Protein AF-A0A924BK63-F1 (afdb_monomer_lite)

Sequence (70 aa):
AAVLNDWLKDRQWLIGDHISYADFRVATLMPFARQALLPVDDYPGLQRHAAQLDALPHWRDPFHGLTAPD

Foldseek 3Di:
DVVQLVCLPPALENDPNDHDPVLLVLLVCVVCCVVVVNPCVVRVSSVNSNVVQCVDPCSVPVCVPPDDDD

pLDDT: mean 93.5, std 3.56, range [79.38, 97.56]

Secondary structure (DSSP, 8-state):
-HHHHHHTTT-SSSSTTS--HHHHHHHTTHHHHTTTT--GGG-HHHHHHHHHHHTSHHHHSTTTTPPPP-

Structure (mmCIF, N/CA/C/O backbone):
data_AF-A0A924BK63-F1
#
_entry.id   AF-A0A924BK63-F1
#
loop_
_atom_site.group_PDB
_atom_site.id
_atom_site.type_symbol
_atom_site.label_atom_id
_atom_site.label_alt_id
_atom_site.label_comp_id
_atom_site.label_asym_id
_atom_site.label_entity_id
_atom_site.label_seq_id
_atom_site.pdbx_PDB_ins_code
_atom_site.Cartn_x
_atom_site.Cartn_y
_atom_site.Cartn_z
_atom_site.occupancy
_atom_site.B_iso_or_equiv
_atom_site.auth_seq_id
_atom_site.auth_comp_id
_atom_site.auth_asym_id
_atom_site.auth_atom_id
_atom_site.pdbx_PDB_model_num
ATOM 1 N N . ALA A 1 1 ? -0.401 1.490 11.209 1.00 79.38 1 ALA A N 1
ATOM 2 C CA . ALA A 1 1 ? -1.057 0.656 10.181 1.00 79.38 1 ALA A CA 1
ATOM 3 C C . ALA A 1 1 ? -2.445 0.156 10.600 1.00 79.38 1 ALA A C 1
ATOM 5 O O . ALA A 1 1 ? -3.296 0.096 9.727 1.00 79.38 1 ALA A O 1
ATOM 6 N N . ALA A 1 2 ? -2.726 -0.099 11.888 1.00 90.69 2 ALA A N 1
ATOM 7 C CA . ALA A 1 2 ? -4.047 -0.556 12.358 1.00 90.69 2 ALA A CA 1
ATOM 8 C C . ALA A 1 2 ? -5.250 0.253 11.819 1.00 90.69 2 ALA A C 1
ATOM 10 O O . ALA A 1 2 ? -6.144 -0.327 11.223 1.00 90.69 2 ALA A O 1
ATOM 11 N N . VAL A 1 3 ? -5.220 1.591 11.902 1.00 94.50 3 VAL A N 1
ATOM 12 C CA . VAL A 1 3 ? -6.305 2.451 11.372 1.00 94.50 3 VAL A CA 1
ATOM 13 C C . VAL A 1 3 ? -6.572 2.207 9.881 1.00 94.50 3 VAL A C 1
ATOM 15 O O . VAL A 1 3 ? -7.717 2.079 9.465 1.00 94.50 3 VAL A O 1
ATOM 18 N N . LEU A 1 4 ? -5.511 2.130 9.075 1.00 92.88 4 LEU A N 1
ATOM 19 C CA . LEU A 1 4 ? -5.606 1.888 7.635 1.00 92.88 4 LEU A CA 1
ATOM 20 C C . LEU A 1 4 ? -6.085 0.462 7.328 1.00 92.88 4 LEU A C 1
ATOM 22 O O . LEU A 1 4 ? -6.901 0.267 6.435 1.00 92.88 4 LEU A O 1
ATOM 26 N N . ASN A 1 5 ? -5.592 -0.524 8.077 1.00 94.81 5 ASN A N 1
ATOM 27 C CA . ASN A 1 5 ? -6.019 -1.914 7.963 1.00 94.81 5 ASN A CA 1
ATOM 28 C C . ASN A 1 5 ? -7.521 -2.063 8.223 1.00 94.81 5 ASN A C 1
ATOM 30 O O . ASN A 1 5 ? -8.221 -2.683 7.427 1.00 94.81 5 ASN A O 1
ATOM 34 N N . ASP A 1 6 ? -8.006 -1.459 9.306 1.00 95.12 6 ASP A N 1
ATOM 35 C CA . ASP A 1 6 ? -9.414 -1.521 9.691 1.00 95.12 6 ASP A CA 1
ATOM 36 C C . ASP A 1 6 ? -10.284 -0.755 8.692 1.00 95.12 6 ASP A C 1
ATOM 38 O O . ASP A 1 6 ? -11.345 -1.237 8.303 1.00 95.12 6 ASP A O 1
ATOM 42 N N . TRP A 1 7 ? -9.798 0.385 8.189 1.00 95.38 7 TRP A N 1
ATOM 43 C CA . TRP A 1 7 ? -10.457 1.127 7.112 1.00 95.38 7 TRP A CA 1
ATOM 44 C C . TRP A 1 7 ? -10.634 0.288 5.838 1.00 95.38 7 TRP A C 1
ATOM 46 O O . TRP A 1 7 ? -11.673 0.361 5.182 1.00 95.38 7 TRP A O 1
ATOM 56 N N . LEU A 1 8 ? -9.637 -0.532 5.499 1.00 95.25 8 LEU A N 1
ATOM 57 C CA . LEU A 1 8 ? -9.633 -1.407 4.324 1.00 95.25 8 LEU A CA 1
ATOM 58 C C . LEU A 1 8 ? -10.379 -2.732 4.528 1.00 95.25 8 LEU A C 1
ATOM 60 O O . LEU A 1 8 ? -10.492 -3.502 3.571 1.00 95.25 8 LEU A O 1
ATOM 64 N N . LYS A 1 9 ? -10.875 -3.030 5.734 1.00 92.19 9 LYS A N 1
ATOM 65 C CA . LYS A 1 9 ? -11.545 -4.304 6.033 1.00 92.19 9 LYS A CA 1
ATOM 66 C C . LYS A 1 9 ? -12.774 -4.529 5.151 1.00 92.19 9 LYS A C 1
ATOM 68 O O . LYS A 1 9 ? -12.919 -5.601 4.574 1.00 92.19 9 LYS A O 1
ATOM 73 N N . ASP A 1 10 ? -13.591 -3.491 4.999 1.00 91.62 10 ASP A N 1
ATOM 74 C CA . ASP A 1 10 ? -14.875 -3.550 4.291 1.00 91.62 10 ASP A CA 1
ATOM 75 C C . ASP A 1 10 ? -14.873 -2.707 3.001 1.00 91.62 10 ASP A C 1
ATOM 77 O O . ASP A 1 10 ? -15.924 -2.378 2.455 1.00 91.62 10 ASP A O 1
ATOM 81 N N . ARG A 1 11 ? -13.686 -2.314 2.512 1.00 95.94 11 ARG A N 1
ATOM 82 C CA . ARG A 1 11 ? -13.531 -1.421 1.354 1.00 95.94 11 ARG A CA 1
ATOM 83 C C . ARG A 1 11 ? -12.563 -1.983 0.337 1.00 95.94 11 ARG A C 1
ATOM 85 O O . ARG A 1 11 ? -11.441 -2.351 0.669 1.00 95.94 11 ARG A O 1
ATOM 92 N N . GLN A 1 12 ? -12.962 -1.985 -0.929 1.00 96.25 12 GLN A N 1
ATOM 93 C CA . GLN A 1 12 ? -12.092 -2.446 -2.005 1.00 96.25 12 GLN A CA 1
ATOM 94 C C . GLN A 1 12 ? -10.909 -1.494 -2.249 1.00 96.25 12 GLN A C 1
ATOM 96 O O . GLN A 1 12 ? -9.793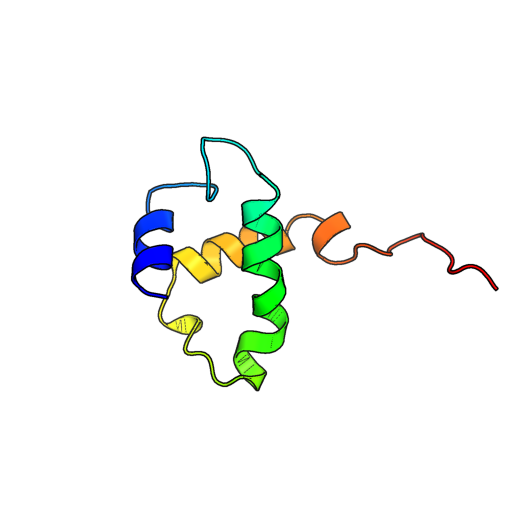 -1.975 -2.457 1.00 96.25 12 GLN A O 1
ATOM 101 N N . TRP A 1 13 ? -11.157 -0.183 -2.183 1.00 97.38 13 TRP A N 1
ATOM 102 C CA . TRP A 1 13 ? -10.206 0.906 -2.428 1.00 97.38 13 TRP A CA 1
ATOM 103 C C . TRP A 1 13 ? -10.249 1.928 -1.288 1.00 97.38 13 TRP A C 1
ATOM 105 O O . TRP A 1 13 ? -11.166 1.918 -0.464 1.00 97.38 13 TRP A O 1
ATOM 115 N N . LEU A 1 14 ? -9.254 2.812 -1.215 1.00 96.38 14 LEU A N 1
ATOM 116 C CA . LEU A 1 14 ? -9.134 3.760 -0.103 1.00 96.38 14 LEU A CA 1
ATOM 117 C C . LEU A 1 14 ? -10.248 4.804 -0.058 1.00 96.38 14 LEU A C 1
ATOM 119 O O . LEU A 1 14 ? -10.658 5.201 1.036 1.00 96.38 14 LEU A O 1
ATOM 123 N N . ILE A 1 15 ? -10.712 5.265 -1.220 1.00 96.31 15 ILE A N 1
ATOM 124 C CA . ILE A 1 15 ? -11.685 6.352 -1.345 1.00 96.31 15 ILE A CA 1
ATOM 125 C C . ILE A 1 15 ? -12.773 5.937 -2.335 1.00 96.31 15 ILE A C 1
ATOM 127 O O . ILE A 1 15 ? -12.484 5.665 -3.496 1.00 96.31 15 ILE A O 1
ATOM 131 N N . GLY A 1 16 ? -14.030 5.952 -1.885 1.00 93.88 16 GLY A N 1
ATOM 132 C CA . GLY A 1 16 ? -15.173 5.552 -2.710 1.00 93.88 16 GLY A CA 1
ATOM 133 C C . GLY A 1 16 ? -15.072 4.102 -3.195 1.00 93.88 16 GLY A C 1
ATOM 134 O O . GLY A 1 16 ? -14.484 3.256 -2.519 1.00 93.88 16 GLY A O 1
ATOM 135 N N . ASP A 1 17 ? -15.638 3.844 -4.375 1.00 95.50 17 ASP A N 1
ATOM 136 C CA . ASP A 1 17 ? -15.785 2.492 -4.936 1.00 95.50 17 ASP A CA 1
ATOM 137 C C . ASP A 1 17 ? -14.829 2.213 -6.112 1.00 95.50 17 ASP A C 1
ATOM 139 O O . ASP A 1 17 ? -14.872 1.149 -6.730 1.00 95.50 17 ASP A O 1
ATOM 143 N N . HIS A 1 18 ? -13.932 3.154 -6.424 1.00 96.06 18 HIS A N 1
ATOM 144 C CA . HIS A 1 18 ? -13.008 3.063 -7.554 1.00 96.06 18 HIS A CA 1
ATOM 145 C C . HIS A 1 18 ? -11.558 3.271 -7.121 1.00 96.06 18 HIS A C 1
ATOM 147 O O . HIS A 1 18 ? -11.277 4.002 -6.173 1.00 96.06 18 HIS A O 1
ATOM 153 N N . ILE A 1 19 ? -10.636 2.653 -7.864 1.00 97.06 19 ILE A N 1
ATOM 154 C CA . ILE A 1 19 ? -9.203 2.888 -7.695 1.00 97.06 19 ILE A CA 1
ATOM 155 C C . ILE A 1 19 ? -8.884 4.368 -7.920 1.00 97.06 19 ILE A C 1
ATOM 157 O O . ILE A 1 19 ? -9.377 4.995 -8.860 1.00 97.06 19 ILE A O 1
ATOM 161 N N . SER A 1 20 ? -8.039 4.923 -7.059 1.00 97.00 20 SER A N 1
ATOM 162 C CA . SER A 1 20 ? -7.655 6.328 -7.091 1.00 97.00 20 SER A CA 1
ATOM 163 C C . SER A 1 20 ? -6.152 6.502 -6.889 1.00 97.00 20 SER A C 1
ATOM 165 O O . SER A 1 20 ? -5.430 5.578 -6.515 1.00 97.00 20 SER A O 1
ATOM 167 N N . TYR A 1 21 ? -5.667 7.732 -7.067 1.00 96.31 21 TYR A N 1
ATOM 168 C CA . TYR A 1 21 ? -4.282 8.083 -6.746 1.00 96.31 21 TYR A CA 1
ATOM 169 C C . TYR A 1 21 ? -3.885 7.730 -5.298 1.00 96.31 21 TYR A C 1
ATOM 171 O O . TYR A 1 21 ? -2.727 7.391 -5.047 1.00 96.31 21 TYR A O 1
ATOM 179 N N . ALA A 1 22 ? -4.831 7.764 -4.350 1.00 96.94 22 ALA A N 1
ATOM 180 C CA . ALA A 1 22 ? -4.557 7.410 -2.960 1.00 96.94 22 ALA A CA 1
ATOM 181 C C . ALA A 1 22 ? -4.056 5.963 -2.830 1.00 96.94 22 ALA A C 1
ATOM 183 O O . ALA A 1 22 ? -3.133 5.708 -2.055 1.00 96.94 22 ALA A O 1
ATOM 184 N N . ASP A 1 23 ? -4.623 5.037 -3.609 1.00 97.56 23 ASP A N 1
ATOM 185 C CA . ASP A 1 23 ? -4.281 3.613 -3.580 1.00 97.56 23 ASP A CA 1
ATOM 186 C C . ASP A 1 23 ? -2.836 3.393 -4.015 1.00 97.56 23 ASP A C 1
ATOM 188 O O . ASP A 1 23 ? -2.042 2.806 -3.278 1.00 97.56 23 ASP A O 1
ATOM 192 N N . PHE A 1 24 ? -2.464 3.974 -5.155 1.00 96.31 24 PHE A N 1
ATOM 193 C CA . PHE A 1 24 ? -1.091 3.938 -5.645 1.00 96.31 24 PHE A CA 1
ATOM 194 C C . PHE A 1 24 ? -0.125 4.565 -4.642 1.00 96.31 24 PHE A C 1
ATOM 196 O O . PHE A 1 24 ? 0.897 3.967 -4.310 1.00 96.31 24 PHE A O 1
ATOM 203 N N . ARG A 1 25 ? -0.459 5.744 -4.095 1.00 94.88 25 ARG A N 1
ATOM 204 C CA . ARG A 1 25 ? 0.412 6.441 -3.142 1.00 94.88 25 ARG A CA 1
ATOM 205 C C . ARG A 1 25 ? 0.686 5.599 -1.899 1.00 94.88 25 ARG A C 1
ATOM 207 O O . ARG A 1 25 ? 1.835 5.537 -1.471 1.00 94.88 25 ARG A O 1
ATOM 214 N N . VAL A 1 26 ? -0.328 4.949 -1.336 1.00 94.00 26 VAL A N 1
ATOM 215 C CA . VAL A 1 26 ? -0.151 4.066 -0.175 1.00 94.00 26 VAL A CA 1
ATOM 216 C C . VAL A 1 26 ? 0.671 2.832 -0.540 1.00 94.00 26 VAL A C 1
ATOM 218 O O . VAL A 1 26 ? 1.584 2.484 0.202 1.00 94.00 26 VAL A O 1
ATOM 221 N N . ALA A 1 27 ? 0.424 2.204 -1.689 1.00 95.06 27 ALA A N 1
ATOM 222 C CA . ALA A 1 27 ? 1.128 0.980 -2.065 1.00 95.06 27 ALA A CA 1
ATOM 223 C C . ALA A 1 27 ? 2.605 1.181 -2.429 1.00 95.06 27 ALA A C 1
ATOM 225 O O . ALA A 1 27 ? 3.379 0.236 -2.299 1.00 95.06 27 ALA A O 1
ATOM 226 N N . THR A 1 28 ? 3.037 2.395 -2.804 1.00 93.19 28 THR A N 1
ATOM 227 C CA . THR A 1 28 ? 4.460 2.663 -3.117 1.00 93.19 28 THR A CA 1
ATOM 228 C C . THR A 1 28 ? 5.437 2.287 -1.995 1.00 93.19 28 THR A C 1
ATOM 230 O O . THR A 1 28 ? 6.609 2.048 -2.272 1.00 93.19 28 THR A O 1
ATOM 233 N N . LEU A 1 29 ? 4.986 2.215 -0.736 1.00 89.31 29 LEU A N 1
ATOM 234 C CA . LEU A 1 29 ? 5.838 1.825 0.392 1.00 89.31 29 LEU A CA 1
ATOM 235 C C . LEU A 1 29 ? 6.052 0.307 0.499 1.00 89.31 29 LEU A C 1
ATOM 237 O O . LEU A 1 29 ? 7.030 -0.131 1.105 1.00 89.31 29 LEU A O 1
ATOM 241 N N . MET A 1 30 ? 5.144 -0.499 -0.061 1.00 92.25 30 MET A N 1
ATOM 242 C CA . MET A 1 30 ? 5.081 -1.946 0.173 1.00 92.25 30 MET A CA 1
ATOM 243 C C . MET A 1 30 ? 6.330 -2.709 -0.282 1.00 92.25 30 MET A C 1
ATOM 245 O O . MET A 1 30 ? 6.807 -3.533 0.502 1.00 92.25 30 MET A O 1
ATOM 249 N N . PRO A 1 31 ? 6.947 -2.407 -1.444 1.00 91.75 31 PRO A N 1
ATOM 250 C CA . PRO A 1 31 ? 8.191 -3.063 -1.854 1.00 91.75 31 PRO A CA 1
ATOM 251 C C . PRO A 1 31 ? 9.338 -2.907 -0.844 1.00 91.75 31 PRO A C 1
ATOM 253 O O . PRO A 1 31 ? 10.217 -3.763 -0.755 1.00 91.75 31 PRO A O 1
ATOM 256 N N . PHE A 1 32 ? 9.322 -1.835 -0.047 1.00 92.75 32 PHE A N 1
ATOM 257 C CA . PHE A 1 32 ? 10.365 -1.520 0.930 1.00 92.75 32 PHE A CA 1
ATOM 258 C C . PHE A 1 32 ? 10.020 -1.976 2.351 1.00 92.75 32 PHE A C 1
ATOM 260 O O . PHE A 1 32 ? 10.891 -1.974 3.220 1.00 92.75 32 PHE A O 1
ATOM 267 N N . ALA A 1 33 ? 8.775 -2.390 2.608 1.00 93.12 33 ALA A N 1
ATOM 268 C CA . ALA A 1 33 ? 8.264 -2.625 3.957 1.00 93.12 33 ALA A CA 1
ATOM 269 C C . ALA A 1 33 ? 9.085 -3.657 4.744 1.00 93.12 33 ALA A C 1
ATOM 271 O O . ALA A 1 33 ? 9.416 -3.423 5.906 1.00 93.12 33 ALA A O 1
ATOM 272 N N . ARG A 1 34 ? 9.487 -4.756 4.092 1.00 90.94 34 ARG A N 1
ATOM 273 C CA . ARG A 1 34 ? 10.323 -5.796 4.709 1.00 90.94 34 ARG A CA 1
ATOM 274 C C . ARG A 1 34 ? 11.709 -5.276 5.091 1.00 90.94 34 ARG A C 1
ATOM 276 O O . ARG A 1 34 ? 12.182 -5.549 6.188 1.00 90.94 34 ARG A O 1
ATOM 283 N N . GLN A 1 35 ? 12.363 -4.539 4.193 1.00 95.50 35 GLN A N 1
ATOM 284 C CA . GLN A 1 35 ? 13.695 -3.970 4.443 1.00 95.50 35 GLN A CA 1
ATOM 285 C C . GLN A 1 35 ? 13.647 -2.884 5.524 1.00 95.50 35 GLN A C 1
ATOM 287 O O . GLN A 1 35 ? 14.580 -2.750 6.308 1.00 95.50 35 GLN A O 1
ATOM 292 N N . ALA A 1 36 ? 12.534 -2.154 5.595 1.00 95.12 36 ALA A N 1
ATOM 293 C CA . ALA A 1 36 ? 12.260 -1.148 6.610 1.00 95.12 36 ALA A CA 1
ATOM 294 C C . ALA A 1 36 ? 11.753 -1.729 7.947 1.00 95.12 36 ALA A C 1
ATOM 296 O O . ALA A 1 36 ? 11.411 -0.957 8.840 1.00 95.12 36 ALA A O 1
ATOM 297 N N . LEU A 1 37 ? 11.696 -3.061 8.096 1.00 95.00 37 LEU A N 1
ATOM 298 C CA . LEU A 1 37 ? 11.207 -3.756 9.297 1.00 95.00 37 LEU A CA 1
ATOM 299 C C . LEU A 1 37 ? 9.795 -3.320 9.724 1.00 95.00 37 LEU A C 1
ATOM 301 O O . LEU A 1 37 ? 9.460 -3.314 10.909 1.00 95.00 37 LEU A O 1
ATOM 305 N N . LEU A 1 38 ? 8.957 -2.939 8.758 1.00 92.62 38 LEU A N 1
ATOM 306 C CA . LEU A 1 38 ? 7.568 -2.598 9.028 1.00 92.62 38 LEU A CA 1
ATOM 307 C C . LEU A 1 38 ? 6.765 -3.888 9.255 1.00 92.62 38 LEU A C 1
ATOM 309 O O . LEU A 1 38 ? 6.873 -4.807 8.441 1.00 92.62 38 LEU A O 1
ATOM 313 N N . PRO A 1 39 ? 5.914 -3.960 10.295 1.00 93.38 39 PRO A N 1
ATOM 314 C CA . P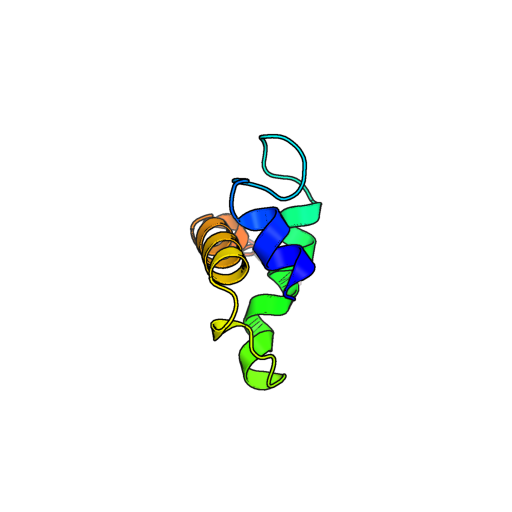RO A 1 39 ? 5.129 -5.154 10.613 1.00 93.38 39 PRO A CA 1
ATOM 315 C C . PRO A 1 39 ? 3.904 -5.291 9.693 1.00 93.38 39 PRO A C 1
ATOM 317 O O . PRO A 1 39 ? 2.773 -5.396 10.149 1.00 93.38 39 PRO A O 1
ATOM 320 N N . VAL A 1 40 ? 4.092 -5.215 8.372 1.00 91.25 40 VAL A N 1
ATOM 321 C CA . VAL A 1 40 ? 2.987 -5.215 7.394 1.00 91.25 40 VAL A CA 1
ATOM 322 C C . VAL A 1 40 ? 2.233 -6.543 7.330 1.00 91.25 40 VAL A C 1
ATOM 324 O O . VAL A 1 40 ? 1.081 -6.562 6.903 1.00 91.25 40 VAL A O 1
ATOM 327 N N . ASP A 1 41 ? 2.853 -7.640 7.760 1.00 92.19 41 ASP A N 1
ATOM 328 C CA . ASP A 1 41 ? 2.250 -8.978 7.762 1.00 92.19 41 ASP A CA 1
ATOM 329 C C . ASP A 1 41 ? 1.142 -9.122 8.822 1.00 92.19 41 ASP A 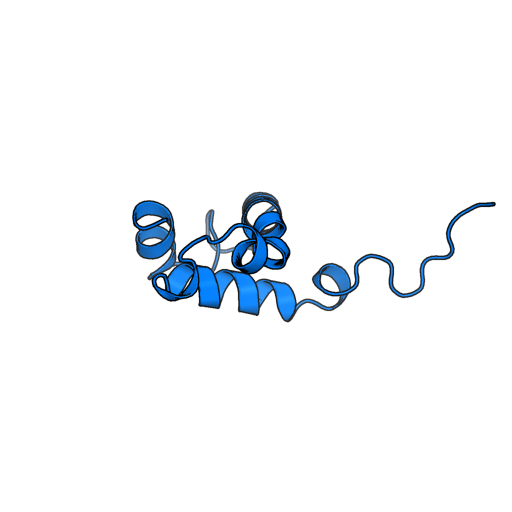C 1
ATOM 331 O O . ASP A 1 41 ? 0.229 -9.927 8.650 1.00 92.19 41 ASP A O 1
ATOM 335 N N . ASP A 1 42 ? 1.139 -8.264 9.848 1.00 95.50 42 ASP A N 1
ATOM 336 C CA . ASP A 1 42 ? 0.099 -8.226 10.887 1.00 95.50 42 ASP A CA 1
ATOM 337 C C . ASP A 1 42 ? -1.200 -7.537 10.413 1.00 95.50 42 ASP A C 1
ATOM 339 O O . ASP A 1 42 ? -2.184 -7.457 11.152 1.00 95.50 42 ASP A O 1
ATOM 343 N N . TYR A 1 43 ? -1.222 -7.011 9.181 1.00 95.38 43 TYR A N 1
ATOM 344 C CA . TYR A 1 43 ? -2.302 -6.174 8.653 1.00 95.38 43 TYR A CA 1
ATOM 345 C C . TYR A 1 43 ? -2.890 -6.752 7.353 1.00 95.38 43 TYR A C 1
ATOM 347 O O . TYR A 1 43 ? -2.546 -6.304 6.253 1.00 95.38 43 TYR A O 1
ATOM 355 N N . PRO A 1 44 ? -3.814 -7.728 7.437 1.00 94.19 44 PRO A N 1
ATOM 356 C CA . PRO A 1 44 ? -4.340 -8.437 6.267 1.00 94.19 44 PRO A CA 1
ATOM 357 C C . PRO A 1 44 ? -5.091 -7.538 5.271 1.00 94.19 44 PRO A C 1
ATOM 359 O O . PRO A 1 44 ? -5.060 -7.796 4.070 1.00 94.19 44 PRO A O 1
ATOM 362 N N . GLY A 1 45 ? -5.734 -6.460 5.732 1.00 94.88 45 GLY A N 1
ATOM 363 C CA . GLY A 1 45 ? -6.384 -5.479 4.857 1.00 94.88 45 GLY A CA 1
ATOM 364 C C . GLY A 1 45 ? -5.375 -4.715 3.998 1.00 94.88 45 GLY A C 1
ATOM 365 O O . GLY A 1 45 ? -5.627 -4.477 2.817 1.00 94.88 45 GLY A O 1
ATOM 366 N N . LEU A 1 46 ? -4.206 -4.402 4.567 1.00 93.50 46 LEU A N 1
ATOM 367 C CA . LEU A 1 46 ? -3.106 -3.762 3.845 1.00 93.50 46 LEU A CA 1
ATOM 368 C C . LEU A 1 46 ? -2.452 -4.728 2.847 1.00 93.50 46 LEU A C 1
ATOM 370 O O . LEU A 1 46 ? -2.208 -4.347 1.707 1.00 93.50 46 LEU A O 1
ATOM 374 N N . GLN A 1 47 ? -2.235 -5.985 3.245 1.00 94.31 47 GLN A N 1
ATOM 375 C CA . GLN A 1 47 ? -1.710 -7.036 2.362 1.00 94.31 47 GLN A CA 1
ATOM 376 C C . GLN A 1 47 ? -2.633 -7.282 1.164 1.00 94.31 47 GLN A C 1
ATOM 378 O O . GLN A 1 47 ? -2.178 -7.306 0.022 1.00 94.31 47 GLN A O 1
ATOM 383 N N . ARG A 1 48 ? -3.949 -7.394 1.402 1.00 95.81 48 ARG A N 1
ATOM 384 C CA . ARG A 1 48 ? -4.951 -7.527 0.334 1.00 95.81 48 ARG A CA 1
ATOM 385 C C . ARG A 1 48 ? -4.908 -6.334 -0.622 1.00 95.81 48 ARG A C 1
ATOM 387 O O . ARG A 1 48 ? -4.938 -6.534 -1.832 1.00 95.81 48 ARG A O 1
ATOM 394 N N . HIS A 1 49 ? -4.863 -5.111 -0.089 1.00 96.31 49 HIS A N 1
ATOM 395 C CA . HIS A 1 49 ? -4.805 -3.883 -0.891 1.00 96.31 49 HIS A CA 1
ATOM 396 C C . HIS A 1 49 ? -3.555 -3.834 -1.778 1.00 96.31 49 HIS A C 1
ATOM 398 O O . HIS A 1 49 ? -3.674 -3.600 -2.980 1.00 96.31 49 HIS A O 1
ATOM 404 N N . ALA A 1 50 ? -2.386 -4.151 -1.216 1.00 95.44 50 ALA A N 1
ATOM 405 C CA . ALA A 1 50 ? -1.130 -4.224 -1.955 1.00 95.44 50 ALA A CA 1
ATOM 406 C C . ALA A 1 50 ? -1.176 -5.288 -3.064 1.00 95.44 50 ALA A C 1
ATOM 408 O O . ALA A 1 50 ? -0.895 -4.986 -4.221 1.00 95.44 50 ALA A O 1
ATOM 409 N N . ALA A 1 51 ? -1.626 -6.504 -2.741 1.00 95.50 51 ALA A N 1
ATOM 410 C CA . ALA A 1 51 ? -1.743 -7.596 -3.706 1.00 95.50 51 ALA A CA 1
ATOM 411 C C . ALA A 1 51 ? -2.717 -7.274 -4.855 1.00 95.50 51 ALA A C 1
ATOM 413 O O . ALA A 1 51 ? -2.480 -7.648 -6.003 1.00 95.50 51 ALA A O 1
ATOM 414 N N . GLN A 1 52 ? -3.807 -6.555 -4.567 1.00 96.12 52 GLN A N 1
ATOM 415 C CA . GLN A 1 52 ? -4.773 -6.111 -5.574 1.00 96.12 52 GLN A CA 1
ATOM 416 C C . GLN A 1 52 ? -4.152 -5.120 -6.571 1.00 96.12 52 GLN A C 1
ATOM 418 O O . GLN A 1 52 ? -4.482 -5.169 -7.755 1.00 96.12 52 GLN A O 1
ATOM 423 N N . LEU A 1 53 ? -3.249 -4.245 -6.117 1.00 97.12 53 LEU A N 1
ATOM 424 C CA . LEU A 1 53 ? -2.494 -3.343 -6.990 1.00 97.12 53 LEU A CA 1
ATOM 425 C C . LEU A 1 53 ? -1.409 -4.087 -7.772 1.00 97.12 53 LEU A C 1
ATOM 427 O O . LEU A 1 53 ? -1.293 -3.870 -8.975 1.00 97.12 53 LEU A O 1
ATOM 431 N N . ASP A 1 54 ? -0.680 -5.013 -7.145 1.00 95.56 54 ASP A N 1
ATOM 432 C CA . ASP A 1 54 ? 0.345 -5.842 -7.805 1.00 95.56 54 ASP A CA 1
ATOM 433 C C . ASP A 1 54 ? -0.221 -6.740 -8.918 1.00 95.56 54 ASP A C 1
ATOM 435 O O . ASP A 1 54 ? 0.505 -7.136 -9.834 1.00 95.56 54 ASP A O 1
ATOM 439 N N . ALA A 1 55 ? -1.528 -7.016 -8.899 1.00 96.75 55 ALA A N 1
ATOM 440 C CA . ALA A 1 55 ? -2.227 -7.685 -9.993 1.00 96.75 55 ALA A CA 1
ATOM 441 C C . ALA A 1 55 ? -2.392 -6.806 -11.251 1.00 96.75 55 ALA A C 1
ATOM 443 O O . ALA A 1 55 ? -2.662 -7.336 -12.330 1.00 96.75 55 ALA A O 1
ATOM 444 N N . LEU A 1 56 ? -2.230 -5.480 -11.150 1.00 95.56 56 LEU A N 1
ATOM 445 C CA . LEU A 1 56 ? -2.298 -4.564 -12.289 1.00 95.56 56 LEU A CA 1
ATOM 446 C C . LEU A 1 56 ? -0.952 -4.574 -13.040 1.00 95.56 56 LEU A C 1
ATOM 448 O O . LEU A 1 56 ? 0.061 -4.146 -12.479 1.00 95.56 56 LEU A O 1
ATOM 452 N N . PRO A 1 57 ? -0.901 -4.993 -14.322 1.00 93.75 57 PRO A N 1
ATOM 453 C CA . PRO A 1 57 ? 0.365 -5.133 -15.047 1.00 93.75 57 PRO A CA 1
ATOM 454 C C . PRO A 1 57 ? 1.185 -3.841 -15.099 1.00 93.75 57 PRO A C 1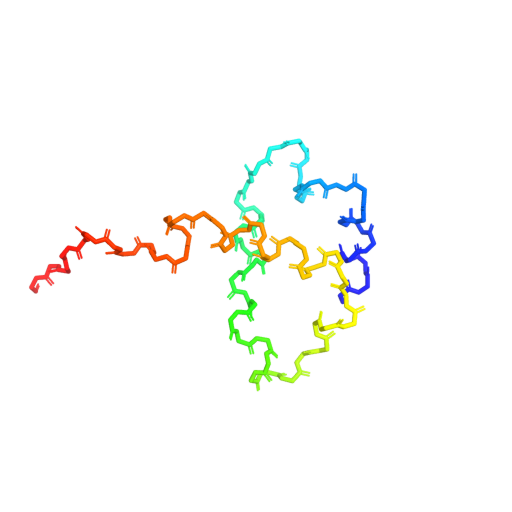
ATOM 456 O O . PRO A 1 57 ? 2.381 -3.863 -14.833 1.00 93.75 57 PRO A O 1
ATOM 459 N N . HIS A 1 58 ? 0.521 -2.713 -15.360 1.00 92.00 58 HIS A N 1
ATOM 460 C CA . HIS A 1 58 ? 1.147 -1.391 -15.456 1.00 92.00 58 HIS A CA 1
ATOM 461 C C . HIS A 1 58 ? 1.532 -0.786 -14.101 1.00 92.00 58 HIS A C 1
ATOM 463 O O . HIS A 1 58 ? 2.194 0.243 -14.060 1.00 92.00 58 HIS A O 1
ATOM 469 N N . TRP A 1 59 ? 1.100 -1.386 -12.992 1.00 94.25 59 TRP A N 1
ATOM 470 C CA . TRP A 1 59 ? 1.599 -1.028 -11.668 1.00 94.25 59 TRP A CA 1
ATOM 471 C C . TRP A 1 59 ? 2.832 -1.854 -11.312 1.00 94.25 59 TRP A C 1
ATOM 473 O O . TRP A 1 59 ? 3.839 -1.303 -10.880 1.00 94.25 59 TRP A O 1
ATOM 483 N N . ARG A 1 60 ? 2.754 -3.172 -11.525 1.00 93.75 60 ARG A N 1
ATOM 484 C CA . ARG A 1 60 ? 3.839 -4.110 -11.221 1.00 93.75 60 ARG A CA 1
ATOM 485 C C . ARG A 1 60 ? 5.087 -3.853 -12.064 1.00 93.75 60 ARG A C 1
ATOM 487 O O . ARG A 1 60 ? 6.197 -4.015 -11.571 1.00 93.75 60 ARG A O 1
ATOM 494 N N . ASP A 1 61 ? 4.895 -3.479 -13.325 1.00 93.31 61 ASP A N 1
ATOM 495 C CA . ASP A 1 61 ? 5.970 -3.124 -14.245 1.00 93.31 61 ASP A CA 1
ATOM 496 C C . ASP A 1 61 ? 5.583 -1.860 -15.041 1.00 93.31 61 ASP A C 1
ATOM 498 O O . ASP A 1 61 ? 5.100 -1.942 -16.175 1.00 93.31 61 ASP A O 1
ATOM 502 N N . PRO A 1 62 ? 5.725 -0.667 -14.429 1.00 90.94 62 PRO A N 1
ATOM 503 C CA . PRO A 1 62 ? 5.223 0.586 -14.993 1.00 90.94 62 PRO A CA 1
ATOM 504 C C . PRO A 1 62 ? 6.008 1.061 -16.215 1.00 90.94 62 PRO A C 1
ATOM 506 O O . PRO A 1 62 ? 5.516 1.898 -16.970 1.00 90.94 62 PRO A O 1
ATOM 509 N N . PHE A 1 63 ? 7.212 0.526 -16.421 1.00 90.69 63 PHE A N 1
ATOM 510 C CA . PHE A 1 63 ? 8.071 0.870 -17.549 1.00 90.69 63 PHE A CA 1
ATOM 511 C C . PHE A 1 63 ? 8.119 -0.227 -18.613 1.00 90.69 63 PHE A C 1
ATOM 513 O O . PHE A 1 63 ? 8.840 -0.082 -19.598 1.00 90.69 63 PHE A O 1
ATOM 520 N N . HIS A 1 64 ? 7.342 -1.304 -18.459 1.00 92.75 64 HIS A N 1
ATOM 521 C CA . HIS A 1 64 ? 7.285 -2.372 -19.446 1.00 92.75 64 HIS A CA 1
ATOM 522 C C . HIS A 1 64 ? 6.966 -1.825 -20.845 1.00 92.75 64 HIS A C 1
ATOM 524 O O . HIS A 1 64 ? 5.902 -1.248 -21.077 1.00 92.75 64 HIS A O 1
ATOM 530 N N . GLY A 1 65 ? 7.872 -2.051 -21.798 1.00 90.69 65 GLY A N 1
ATOM 531 C CA . GLY A 1 65 ? 7.720 -1.596 -23.182 1.00 90.69 65 GLY A CA 1
ATOM 532 C C . GLY A 1 65 ? 8.030 -0.113 -23.415 1.00 90.69 65 GLY A C 1
ATOM 533 O O . GLY A 1 65 ? 7.846 0.358 -24.536 1.00 90.69 65 GLY A O 1
ATOM 534 N N . LEU A 1 66 ? 8.511 0.615 -22.401 1.00 90.31 66 LEU A N 1
ATOM 535 C CA . LEU A 1 66 ? 9.039 1.968 -22.557 1.00 90.31 66 LEU A CA 1
ATOM 536 C C . LEU A 1 66 ? 10.558 1.923 -22.737 1.00 90.31 66 LEU A C 1
ATOM 538 O O . LEU A 1 66 ? 11.279 1.323 -21.942 1.00 90.31 66 LEU A O 1
ATOM 542 N N . THR A 1 67 ? 11.045 2.598 -23.774 1.00 89.56 67 THR A N 1
ATOM 543 C CA . THR A 1 67 ? 12.476 2.849 -23.967 1.00 89.56 67 THR A CA 1
ATOM 544 C C . THR A 1 67 ? 12.821 4.172 -23.295 1.00 89.56 67 THR A C 1
ATOM 546 O O . THR A 1 67 ? 12.167 5.184 -23.560 1.00 89.56 67 THR A O 1
ATOM 549 N N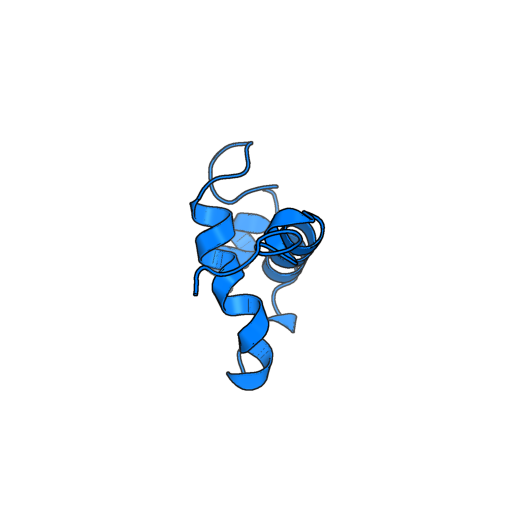 . ALA A 1 68 ? 13.823 4.175 -22.413 1.00 84.25 68 ALA A N 1
ATOM 550 C CA . ALA A 1 68 ? 14.340 5.422 -21.864 1.00 84.25 68 ALA A CA 1
ATOM 551 C C . ALA A 1 68 ? 14.954 6.271 -22.999 1.00 84.25 68 ALA A C 1
ATOM 553 O O . ALA A 1 68 ? 15.573 5.694 -23.895 1.00 84.25 68 ALA A O 1
ATOM 554 N N . PRO A 1 69 ? 14.774 7.603 -22.993 1.00 83.69 69 PRO A N 1
ATOM 555 C CA . PRO A 1 69 ? 15.512 8.477 -23.899 1.00 83.69 69 PRO A CA 1
ATOM 556 C C . PRO A 1 69 ? 17.025 8.370 -23.646 1.00 83.69 69 PRO A C 1
ATOM 558 O O . PRO A 1 69 ? 17.426 8.079 -22.516 1.00 83.69 69 PRO A O 1
ATOM 561 N N . ASP A 1 70 ? 17.822 8.625 -24.688 1.00 79.88 70 ASP A N 1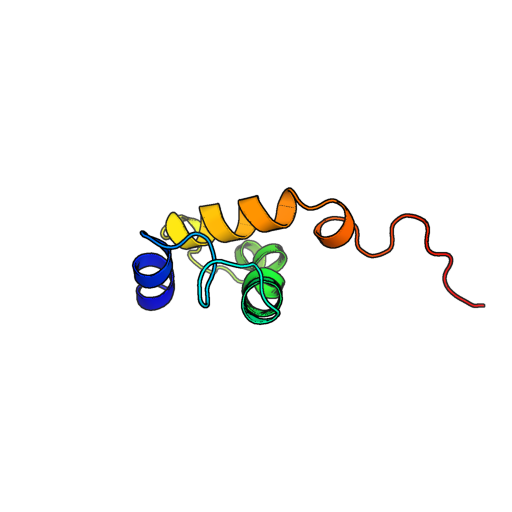
ATOM 562 C CA . ASP A 1 70 ? 19.289 8.741 -24.608 1.00 79.88 70 ASP A CA 1
ATOM 563 C C . ASP A 1 70 ? 19.748 9.897 -23.697 1.00 79.88 70 ASP A C 1
ATOM 565 O O . ASP A 1 70 ? 19.068 10.955 -23.673 1.00 79.88 70 ASP A O 1
#

Radius of gyration: 13.64 Å; chains: 1; bounding box: 35×18×37 Å